Protein AF-A0A8C8ATW2-F1 (afdb_monomer)

Solvent-accessible surface area (backbone atoms only — not comparable to full-atom values): 4536 Å² total; per-residue (Å²): 128,93,69,99,44,70,66,60,57,50,50,53,52,33,43,68,73,39,48,69,95,74,73,90,59,96,64,82,49,76,69,32,53,56,39,38,56,54,38,53,57,51,51,52,57,50,52,53,53,51,51,53,50,52,54,52,49,52,54,52,49,55,52,50,52,54,57,56,63,67,68,76,72,84,125

InterPro domains:
  IPR004217 Tim10-like [PF02953] (9-56)
  IPR035427 Tim10-like domain superfamily [G3DSA:1.10.287.810] (4-75)
  IPR035427 Tim10-like domain superfamily [SSF144122] (8-59)

Organism: NCBI:txid257818

Mean predicted aligned error: 8.71 Å

Nearest PDB structures (foldseek):
  2bsk-assembly1_B  TM=9.555E-01  e=7.276E-07  Homo sapiens
  2bsk-assembly1_F  TM=9.544E-01  e=3.802E-06  Homo sapiens
  3dxr-assembly1_B  TM=9.268E-01  e=2.646E-03  Saccharomyces cerevisiae

Foldseek 3Di:
DPDDDPVVVLVVVLCPVQPDPDDPDPDQDPSSVVSSVVSSVVSVVVVVVVVVVVVVVVVVVVVVVVVVVVVPPDD

Structure (mmCIF, N/CA/C/O backbone):
data_AF-A0A8C8ATW2-F1
#
_entry.id   AF-A0A8C8ATW2-F1
#
loop_
_atom_site.group_PDB
_atom_site.id
_atom_site.type_symbol
_atom_site.label_atom_id
_atom_site.label_alt_id
_atom_site.label_comp_id
_atom_site.label_asym_id
_atom_site.label_entity_id
_atom_site.label_seq_id
_atom_site.pdbx_PDB_ins_code
_atom_site.Cartn_x
_atom_site.Cartn_y
_atom_site.Cartn_z
_atom_site.occupancy
_atom_site.B_iso_or_equiv
_atom_site.auth_seq_id
_atom_site.auth_comp_id
_atom_site.auth_asym_id
_atom_site.auth_atom_id
_atom_site.pdbx_PDB_model_num
ATOM 1 N N . CYS A 1 1 ? 12.787 10.649 6.499 1.00 46.47 1 CYS A N 1
ATOM 2 C CA . CYS A 1 1 ? 11.519 11.358 6.745 1.00 46.47 1 CYS A CA 1
ATOM 3 C C . CYS A 1 1 ? 11.356 11.561 8.245 1.00 46.47 1 CYS A C 1
ATOM 5 O O . CYS A 1 1 ? 11.098 10.574 8.930 1.00 46.47 1 CYS A O 1
ATOM 7 N N . PRO A 1 2 ? 11.563 12.771 8.781 1.00 51.88 2 PRO A N 1
ATOM 8 C CA . PRO A 1 2 ? 11.230 13.063 10.168 1.00 51.88 2 PRO A CA 1
ATOM 9 C C . PRO A 1 2 ? 9.710 13.269 10.256 1.00 51.88 2 PRO A C 1
ATOM 11 O O . PRO A 1 2 ? 9.171 14.159 9.609 1.00 51.88 2 PRO A O 1
ATOM 14 N N . GLY A 1 3 ? 9.012 12.408 10.997 1.00 55.66 3 GLY A N 1
ATOM 15 C CA . GLY A 1 3 ? 7.563 12.510 11.197 1.00 55.66 3 GLY A CA 1
ATOM 16 C C . GLY A 1 3 ? 6.768 11.422 10.476 1.00 55.66 3 GLY A C 1
ATOM 17 O O . GLY A 1 3 ? 6.722 11.343 9.252 1.00 55.66 3 GLY A O 1
ATOM 18 N N . LEU A 1 4 ? 6.152 10.577 11.295 1.00 57.41 4 LEU A N 1
ATOM 19 C CA . LEU A 1 4 ? 5.286 9.429 11.035 1.00 57.41 4 LEU A CA 1
ATOM 20 C C . LEU A 1 4 ? 4.160 9.686 10.008 1.00 57.41 4 LEU A C 1
ATOM 22 O O . LEU A 1 4 ? 2.986 9.752 10.347 1.00 57.41 4 LEU A O 1
ATOM 26 N N . THR A 1 5 ? 4.503 9.792 8.732 1.00 68.88 5 THR A N 1
ATOM 27 C CA . THR A 1 5 ? 3.543 9.838 7.627 1.00 68.88 5 THR A CA 1
ATOM 28 C C . THR A 1 5 ? 3.436 8.443 7.013 1.00 68.88 5 THR A C 1
ATOM 30 O O . THR A 1 5 ? 4.440 7.861 6.595 1.00 68.88 5 THR A O 1
ATOM 33 N N . VAL A 1 6 ? 2.215 7.892 6.955 1.00 70.88 6 VAL A N 1
ATOM 34 C CA . VAL A 1 6 ? 1.883 6.649 6.223 1.00 70.88 6 VAL A CA 1
ATOM 35 C C . VAL A 1 6 ? 2.532 6.607 4.822 1.00 70.88 6 VAL A C 1
ATOM 37 O O . VAL A 1 6 ? 3.104 5.563 4.491 1.00 70.88 6 VAL A O 1
ATOM 40 N N . PRO A 1 7 ? 2.587 7.726 4.059 1.00 76.19 7 PRO A N 1
ATOM 41 C CA . PRO A 1 7 ? 3.346 7.813 2.812 1.00 76.19 7 PRO A CA 1
ATOM 42 C C . PRO A 1 7 ? 4.796 7.322 2.897 1.00 76.19 7 PRO A C 1
ATOM 44 O O . PRO A 1 7 ? 5.206 6.508 2.079 1.00 76.19 7 PRO A O 1
ATOM 47 N N . CYS A 1 8 ? 5.584 7.739 3.895 1.00 82.31 8 CYS A N 1
ATOM 48 C CA . CYS A 1 8 ? 7.001 7.359 3.952 1.00 82.31 8 CYS A CA 1
ATOM 49 C C . CYS A 1 8 ? 7.206 5.877 4.297 1.00 82.31 8 CYS A C 1
ATOM 51 O O . CYS A 1 8 ? 8.162 5.267 3.811 1.00 82.31 8 CYS A O 1
ATOM 53 N N . ARG A 1 9 ? 6.316 5.279 5.104 1.00 86.88 9 ARG A N 1
ATOM 54 C CA . ARG A 1 9 ? 6.370 3.836 5.401 1.00 86.88 9 ARG A CA 1
ATOM 55 C C . ARG A 1 9 ? 6.023 3.005 4.169 1.00 86.88 9 ARG A C 1
ATOM 57 O O . ARG A 1 9 ? 6.719 2.034 3.881 1.00 86.88 9 ARG A O 1
ATOM 64 N N . MET A 1 10 ? 5.008 3.430 3.420 1.00 91.62 10 MET A N 1
ATOM 65 C CA . MET A 1 10 ? 4.641 2.829 2.140 1.00 91.62 10 MET A CA 1
ATOM 66 C C . MET A 1 10 ? 5.794 2.918 1.137 1.00 91.62 10 MET A C 1
ATOM 68 O O . MET A 1 10 ? 6.204 1.896 0.591 1.00 91.62 10 MET A O 1
ATOM 72 N N . THR A 1 11 ? 6.370 4.108 0.947 1.00 90.12 11 THR A N 1
ATOM 73 C CA . THR A 1 11 ? 7.471 4.317 -0.001 1.00 90.12 11 THR A CA 1
ATOM 74 C C . THR A 1 11 ? 8.683 3.459 0.348 1.00 90.12 11 THR A C 1
ATOM 76 O O . THR A 1 11 ? 9.219 2.795 -0.532 1.00 90.12 11 THR A O 1
ATOM 79 N N . GLN A 1 12 ? 9.085 3.378 1.623 1.00 91.50 12 GLN A N 1
ATOM 80 C CA . GLN A 1 12 ? 10.173 2.478 2.028 1.00 91.50 12 GLN A CA 1
ATOM 81 C C . GLN A 1 12 ? 9.840 1.003 1.794 1.00 91.50 12 GLN A C 1
ATOM 83 O O . GLN A 1 12 ? 10.704 0.249 1.348 1.00 91.50 12 GLN A O 1
ATOM 88 N N . ALA A 1 13 ? 8.612 0.577 2.098 1.00 93.38 13 ALA A N 1
ATOM 89 C CA . ALA A 1 13 ? 8.199 -0.807 1.910 1.00 93.38 13 ALA A CA 1
ATOM 90 C C . ALA A 1 13 ? 8.202 -1.196 0.427 1.00 93.38 13 ALA A C 1
ATOM 92 O O . ALA A 1 13 ? 8.744 -2.243 0.073 1.00 93.38 13 ALA A O 1
ATOM 93 N N . CYS A 1 14 ? 7.643 -0.350 -0.438 1.00 94.50 14 CYS A N 1
ATOM 94 C CA . CYS A 1 14 ? 7.584 -0.617 -1.869 1.00 94.50 14 CYS A CA 1
ATOM 95 C C . CYS A 1 14 ? 8.942 -0.489 -2.546 1.00 94.50 14 CYS A C 1
ATOM 97 O O . CYS A 1 14 ? 9.287 -1.356 -3.343 1.00 94.50 14 CYS A O 1
ATOM 99 N N . HIS A 1 15 ? 9.762 0.482 -2.148 1.00 91.69 15 HIS A N 1
ATOM 100 C CA . HIS A 1 15 ? 11.140 0.576 -2.618 1.00 91.69 15 HIS A CA 1
ATOM 101 C C . HIS A 1 15 ? 11.931 -0.691 -2.271 1.00 91.69 15 HIS A C 1
ATOM 103 O O . HIS A 1 15 ? 12.527 -1.301 -3.145 1.00 91.69 15 HIS A O 1
ATOM 109 N N . ARG A 1 16 ? 11.874 -1.171 -1.020 1.00 92.25 16 ARG A N 1
ATOM 110 C CA . ARG A 1 16 ? 12.564 -2.414 -0.622 1.00 92.25 16 ARG A CA 1
ATOM 111 C C . ARG A 1 16 ? 12.042 -3.672 -1.324 1.00 92.25 16 ARG A C 1
ATOM 113 O O . ARG A 1 16 ? 12.779 -4.646 -1.421 1.00 92.25 16 ARG A O 1
ATOM 120 N N . LYS A 1 17 ? 10.772 -3.693 -1.738 1.00 93.12 17 LYS A N 1
ATOM 121 C CA . LYS A 1 17 ? 10.152 -4.856 -2.397 1.00 93.12 17 LYS A CA 1
ATOM 122 C C . LYS A 1 17 ? 10.389 -4.890 -3.901 1.00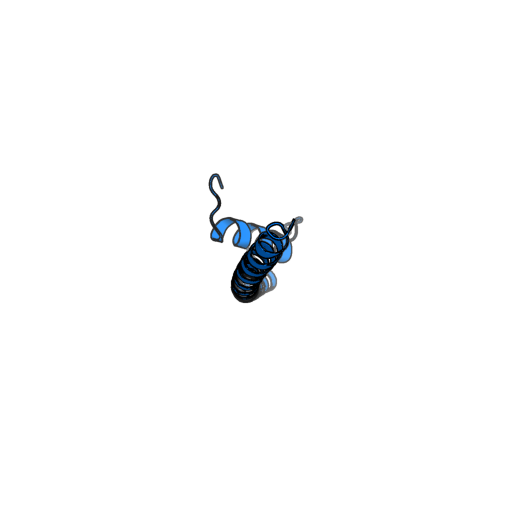 93.12 17 LYS A C 1
ATOM 124 O O . LYS A 1 17 ? 10.486 -5.978 -4.455 1.00 93.12 17 LYS A O 1
ATOM 129 N N . CYS A 1 18 ? 10.409 -3.726 -4.540 1.00 93.81 18 CYS A N 1
ATOM 130 C CA . CYS A 1 18 ? 10.374 -3.613 -5.994 1.00 93.81 18 CYS A CA 1
ATOM 131 C C . CYS A 1 18 ? 11.670 -3.093 -6.607 1.00 93.81 18 CYS A C 1
ATOM 133 O O . CYS A 1 18 ? 11.861 -3.299 -7.798 1.00 93.81 18 CYS A O 1
ATOM 135 N N . VAL A 1 19 ? 12.541 -2.454 -5.821 1.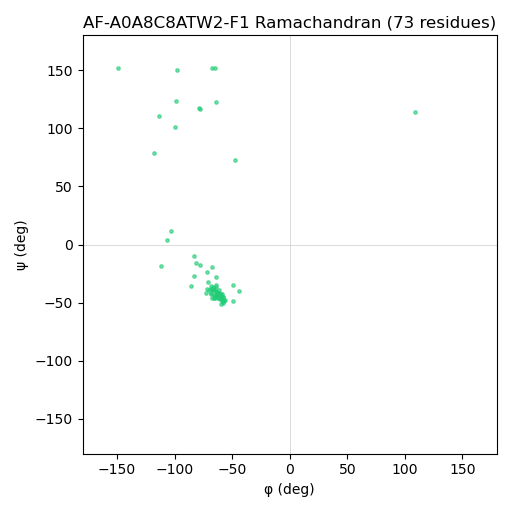00 90.38 19 VAL A N 1
ATOM 136 C CA . VAL A 1 19 ? 13.819 -1.914 -6.291 1.00 90.38 19 VAL A CA 1
ATOM 137 C C . VAL A 1 19 ? 14.956 -2.710 -5.634 1.00 90.38 19 VAL A C 1
ATOM 139 O O . VAL A 1 19 ? 15.136 -2.635 -4.412 1.00 90.38 19 VAL A O 1
ATOM 142 N N . PRO A 1 20 ? 15.699 -3.528 -6.398 1.00 86.00 20 PRO A N 1
ATOM 143 C CA . PRO A 1 20 ? 16.815 -4.295 -5.875 1.00 86.00 20 PRO A CA 1
ATOM 144 C C . PRO A 1 20 ? 17.972 -3.368 -5.461 1.00 86.00 20 PRO A C 1
ATOM 146 O O . PRO A 1 20 ? 18.164 -2.303 -6.042 1.00 86.00 20 PRO A O 1
ATOM 149 N N . PRO A 1 21 ? 18.799 -3.769 -4.478 1.00 83.44 21 PRO A N 1
ATOM 150 C CA . PRO A 1 21 ? 19.925 -2.955 -4.011 1.00 83.44 21 PRO A CA 1
ATOM 151 C C . PRO A 1 21 ? 21.040 -2.799 -5.060 1.00 83.44 21 PRO A C 1
ATOM 153 O O . PRO A 1 21 ? 21.860 -1.890 -4.951 1.00 83.44 21 PRO A O 1
ATOM 156 N N . HIS A 1 22 ? 21.078 -3.680 -6.065 1.00 81.44 22 HIS A N 1
ATOM 157 C CA . HIS A 1 22 ? 22.008 -3.606 -7.187 1.00 81.44 22 HIS A CA 1
ATOM 158 C C . HIS A 1 22 ? 21.324 -2.993 -8.407 1.00 81.44 22 HIS A C 1
ATOM 160 O O . HIS A 1 22 ? 20.607 -3.677 -9.138 1.00 81.44 22 HIS A O 1
ATOM 166 N N . TYR A 1 23 ? 21.597 -1.712 -8.630 1.00 79.31 23 TYR A N 1
ATOM 167 C CA . TYR A 1 23 ? 21.131 -0.967 -9.792 1.00 79.31 23 TYR A CA 1
ATOM 168 C C . TYR A 1 23 ? 22.002 -1.299 -11.005 1.00 79.31 23 TYR A C 1
ATOM 170 O O . TYR A 1 23 ? 23.208 -1.050 -10.994 1.00 79.31 23 TYR A O 1
ATOM 178 N N . LYS A 1 24 ? 21.402 -1.887 -12.045 1.00 74.62 24 LYS A N 1
ATOM 179 C CA . LYS A 1 24 ? 22.067 -2.097 -13.345 1.00 74.62 24 LYS A CA 1
ATOM 180 C C . LYS A 1 24 ? 22.002 -0.855 -14.236 1.00 74.62 24 LYS A C 1
ATOM 182 O O . LYS A 1 24 ? 22.869 -0.659 -15.078 1.00 74.62 24 LYS A O 1
ATOM 187 N N . GLU A 1 25 ? 20.981 -0.036 -14.033 1.00 76.38 25 GLU A N 1
ATOM 188 C CA . GLU A 1 25 ? 20.601 1.101 -14.863 1.00 76.38 25 GLU A CA 1
ATOM 189 C C . GLU A 1 25 ? 19.957 2.176 -13.968 1.00 76.38 25 GLU A C 1
ATOM 191 O O . GLU A 1 25 ? 19.458 1.867 -12.884 1.00 76.38 25 GLU A O 1
ATOM 196 N N . ALA A 1 26 ? 20.066 3.451 -14.362 1.00 77.25 26 ALA A N 1
ATOM 197 C CA . ALA A 1 26 ? 19.626 4.591 -13.545 1.00 77.25 26 ALA A CA 1
ATOM 198 C C . ALA A 1 26 ? 18.114 4.865 -13.641 1.00 77.25 26 ALA A C 1
ATOM 200 O O . ALA A 1 26 ? 17.565 5.594 -12.814 1.00 77.25 26 ALA A O 1
ATOM 201 N N . GLU A 1 27 ? 17.452 4.293 -14.646 1.00 83.12 27 GLU A N 1
ATOM 202 C CA . GLU A 1 27 ? 16.006 4.370 -14.835 1.00 83.12 27 GLU A CA 1
ATOM 203 C C . GLU A 1 27 ? 15.314 3.120 -14.298 1.00 83.12 27 GLU A C 1
ATOM 205 O O . GLU A 1 27 ? 15.865 2.021 -14.315 1.00 83.12 27 GLU A O 1
ATOM 210 N N . LEU A 1 28 ? 14.074 3.304 -13.841 1.00 81.12 28 LEU A N 1
ATOM 211 C CA . LEU A 1 28 ? 13.211 2.199 -13.445 1.00 81.12 28 LEU A CA 1
ATOM 212 C C . LEU A 1 28 ? 12.901 1.332 -14.665 1.00 81.12 28 LEU A C 1
ATOM 214 O O . LEU A 1 28 ? 12.308 1.796 -15.641 1.00 81.12 28 LEU A O 1
ATOM 218 N N . SER A 1 29 ? 13.231 0.049 -14.577 1.00 86.75 29 SER A N 1
ATOM 219 C CA . SER A 1 29 ? 12.825 -0.916 -15.586 1.00 86.75 29 SER A CA 1
ATOM 220 C C . SER A 1 29 ? 11.301 -1.061 -15.587 1.00 86.75 29 SER A C 1
ATOM 222 O O . SER A 1 29 ? 10.646 -0.965 -14.546 1.00 86.75 29 SER A O 1
ATOM 224 N N . LYS A 1 30 ? 10.712 -1.407 -16.740 1.00 87.12 30 LYS A N 1
ATOM 225 C CA . LYS A 1 30 ? 9.264 -1.666 -16.875 1.00 87.12 30 LYS A CA 1
ATOM 226 C C . LYS A 1 30 ? 8.737 -2.629 -15.799 1.00 87.12 30 LYS A C 1
ATOM 228 O O . LYS A 1 30 ? 7.604 -2.487 -15.344 1.00 87.12 30 LYS A O 1
ATOM 233 N N . GLY A 1 31 ? 9.546 -3.610 -15.386 1.00 89.62 31 GLY A N 1
ATOM 234 C CA . GLY A 1 31 ? 9.189 -4.547 -14.317 1.00 89.62 31 GLY A CA 1
ATOM 235 C C . GLY A 1 31 ? 9.102 -3.899 -12.931 1.00 89.62 31 GLY A C 1
ATOM 236 O O . GLY A 1 31 ? 8.201 -4.225 -12.159 1.00 89.62 31 GLY A O 1
ATOM 237 N N . GLU A 1 32 ? 9.992 -2.956 -12.633 1.00 90.81 32 GLU A N 1
ATOM 238 C CA . GLU A 1 32 ? 10.032 -2.239 -11.357 1.00 90.81 32 GLU A CA 1
ATOM 239 C C . GLU A 1 32 ? 8.869 -1.253 -11.259 1.00 90.81 32 GLU A C 1
ATOM 241 O O . GLU A 1 32 ? 8.187 -1.227 -10.235 1.00 90.81 32 GLU A O 1
ATOM 246 N N . SER A 1 33 ? 8.553 -0.536 -12.346 1.00 90.81 33 SER A N 1
ATOM 247 C CA . SER A 1 33 ? 7.380 0.348 -12.413 1.00 90.81 33 SER A CA 1
ATOM 248 C C . SER A 1 33 ? 6.082 -0.421 -12.146 1.00 90.81 33 SER A C 1
ATOM 250 O O . SER A 1 33 ? 5.327 -0.070 -11.243 1.00 90.81 33 SER A O 1
ATOM 252 N N . VAL A 1 34 ? 5.868 -1.549 -12.837 1.00 95.69 34 VAL A N 1
ATOM 253 C CA . VAL A 1 34 ? 4.676 -2.393 -12.629 1.00 95.69 34 VAL A CA 1
ATOM 254 C C . VAL A 1 34 ? 4.640 -2.995 -11.219 1.00 95.69 34 VAL A C 1
ATOM 256 O O . VAL A 1 34 ? 3.564 -3.174 -10.640 1.00 95.69 34 VAL A O 1
ATOM 259 N N . CYS A 1 35 ? 5.798 -3.334 -10.645 1.00 95.69 35 CYS A N 1
ATOM 260 C CA . CYS A 1 35 ? 5.868 -3.807 -9.266 1.00 95.69 35 CYS A CA 1
ATOM 261 C C . CYS A 1 35 ? 5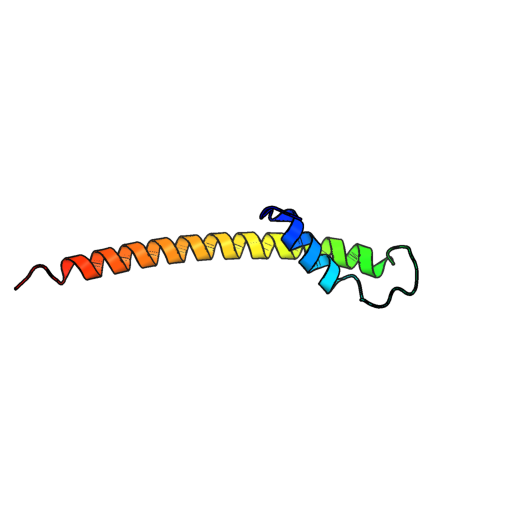.447 -2.714 -8.278 1.00 95.69 35 CYS A C 1
ATOM 263 O O . CYS A 1 35 ? 4.670 -3.004 -7.367 1.00 95.69 35 CYS A O 1
ATOM 265 N N . LEU A 1 36 ? 5.921 -1.476 -8.458 1.00 95.12 36 LEU A N 1
ATOM 266 C CA . LEU A 1 36 ? 5.592 -0.346 -7.588 1.00 95.12 36 LEU A CA 1
ATOM 267 C C . LEU A 1 36 ? 4.083 -0.077 -7.567 1.00 95.12 36 LEU A C 1
ATOM 269 O O . LEU A 1 36 ? 3.513 -0.007 -6.477 1.00 95.12 36 LEU A O 1
ATOM 273 N N . ASP A 1 37 ? 3.422 -0.054 -8.728 1.00 95.38 37 ASP A N 1
ATOM 274 C CA . ASP A 1 37 ? 1.964 0.131 -8.820 1.00 95.38 37 ASP A CA 1
ATOM 275 C C . ASP A 1 37 ? 1.201 -0.955 -8.045 1.00 95.38 37 ASP A C 1
ATOM 277 O O . ASP A 1 37 ? 0.330 -0.678 -7.212 1.00 95.38 37 ASP A O 1
ATOM 281 N N . ARG A 1 38 ? 1.580 -2.224 -8.253 1.00 96.81 38 ARG A N 1
ATOM 282 C CA . ARG A 1 38 ? 0.997 -3.369 -7.533 1.00 96.81 38 ARG A CA 1
ATOM 283 C C . ARG A 1 38 ? 1.285 -3.310 -6.036 1.00 96.81 38 ARG A C 1
ATOM 285 O O . ARG A 1 38 ? 0.452 -3.737 -5.235 1.00 96.81 38 ARG A O 1
ATOM 292 N N . CYS A 1 39 ? 2.466 -2.835 -5.650 1.00 96.75 39 CYS A N 1
ATOM 293 C CA . CYS A 1 39 ? 2.858 -2.729 -4.255 1.00 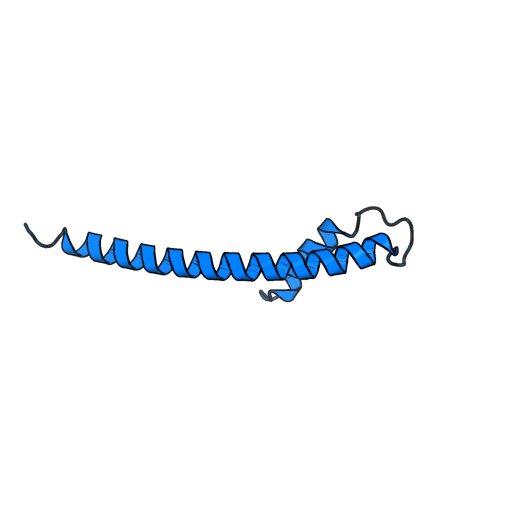96.75 39 CYS A CA 1
ATOM 294 C C . CYS A 1 39 ? 2.023 -1.684 -3.520 1.00 96.75 39 CYS A C 1
ATOM 296 O O . CYS A 1 39 ? 1.515 -1.984 -2.441 1.00 96.75 39 CYS A O 1
ATOM 298 N N . VAL A 1 40 ? 1.836 -0.501 -4.109 1.00 95.38 40 VAL A N 1
ATOM 299 C CA . VAL A 1 40 ? 1.026 0.573 -3.519 1.00 95.38 40 VAL A CA 1
ATOM 300 C C . VAL A 1 40 ? -0.417 0.111 -3.328 1.00 95.38 40 VAL A C 1
ATOM 302 O O . VAL A 1 40 ? -0.950 0.233 -2.225 1.00 95.38 40 VAL A O 1
ATOM 305 N N . ALA A 1 41 ? -1.015 -0.514 -4.348 1.00 95.94 41 ALA A N 1
ATOM 306 C CA . ALA A 1 41 ? -2.371 -1.053 -4.257 1.00 95.94 41 ALA A CA 1
ATOM 307 C C . ALA A 1 41 ? -2.519 -2.058 -3.098 1.00 95.94 41 ALA A C 1
ATOM 309 O O . ALA A 1 41 ? -3.416 -1.931 -2.264 1.00 95.94 41 ALA A O 1
ATOM 310 N N . LYS A 1 42 ? -1.585 -3.014 -2.984 1.00 95.88 42 LYS A N 1
ATOM 311 C CA . LYS A 1 42 ? -1.585 -3.999 -1.889 1.00 95.88 42 LYS A CA 1
ATOM 312 C C . LYS A 1 42 ? -1.330 -3.371 -0.523 1.00 95.88 42 LYS A C 1
ATOM 314 O O . LYS A 1 42 ? -1.904 -3.815 0.468 1.00 95.88 42 LYS A O 1
ATOM 319 N N . TYR A 1 43 ? -0.446 -2.378 -0.445 1.00 95.44 43 TYR A N 1
ATOM 320 C CA . TYR A 1 43 ? -0.120 -1.721 0.815 1.00 95.44 43 TYR A CA 1
ATOM 321 C C . TYR A 1 43 ? -1.355 -1.039 1.403 1.00 95.44 43 TYR A C 1
ATOM 323 O O . TYR A 1 43 ? -1.619 -1.202 2.590 1.00 95.44 43 TYR A O 1
ATOM 331 N N . LEU A 1 44 ? -2.132 -0.333 0.577 1.00 93.75 44 LEU A N 1
ATOM 332 C CA . LEU A 1 44 ? -3.357 0.339 1.012 1.00 93.75 44 LEU A CA 1
ATOM 333 C C . LEU A 1 44 ? -4.429 -0.662 1.461 1.00 93.75 44 LEU A C 1
ATOM 335 O O . LEU A 1 44 ? -4.972 -0.512 2.553 1.00 93.75 44 LEU A O 1
ATOM 339 N N . GLU A 1 45 ? -4.657 -1.731 0.694 1.00 94.62 45 GLU A N 1
ATOM 340 C CA . GLU A 1 45 ? -5.614 -2.789 1.055 1.00 94.62 45 GLU A CA 1
ATOM 341 C C . GLU A 1 45 ? -5.278 -3.427 2.415 1.00 94.62 45 GLU A C 1
ATOM 343 O O . GLU A 1 45 ? -6.145 -3.614 3.273 1.00 94.62 45 GLU A O 1
ATOM 348 N N . VAL A 1 46 ? -3.999 -3.743 2.642 1.00 94.00 46 VAL A N 1
ATOM 349 C CA . VAL A 1 46 ? -3.541 -4.293 3.923 1.00 94.00 46 VAL A CA 1
ATOM 350 C C . VAL A 1 46 ? -3.648 -3.245 5.025 1.00 94.00 46 VAL A C 1
ATOM 352 O O . VAL A 1 46 ? -4.113 -3.569 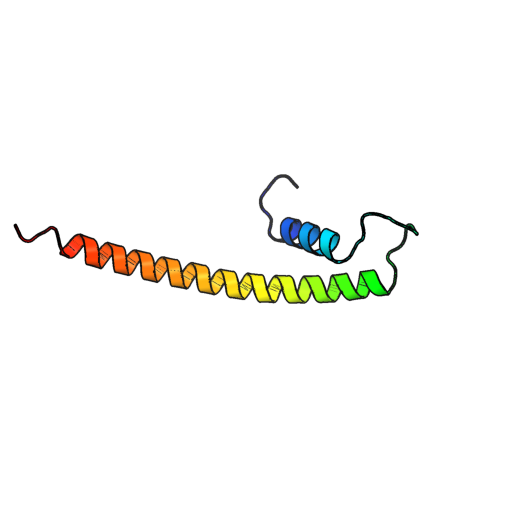6.114 1.00 94.00 46 VAL A O 1
ATOM 355 N N . HIS A 1 47 ? -3.264 -1.997 4.762 1.00 92.56 47 HIS A N 1
ATOM 356 C CA . HIS A 1 47 ? -3.324 -0.919 5.745 1.00 92.56 47 HIS A CA 1
ATOM 357 C C . HIS A 1 47 ? -4.754 -0.693 6.259 1.00 92.56 47 HIS A C 1
ATOM 359 O O . HIS A 1 47 ? -4.959 -0.577 7.466 1.00 92.56 47 HIS A O 1
ATOM 365 N N . GLU A 1 48 ? -5.755 -0.711 5.377 1.00 94.06 48 GLU A N 1
ATOM 366 C CA . GLU A 1 48 ? -7.165 -0.606 5.768 1.00 94.06 48 GLU A 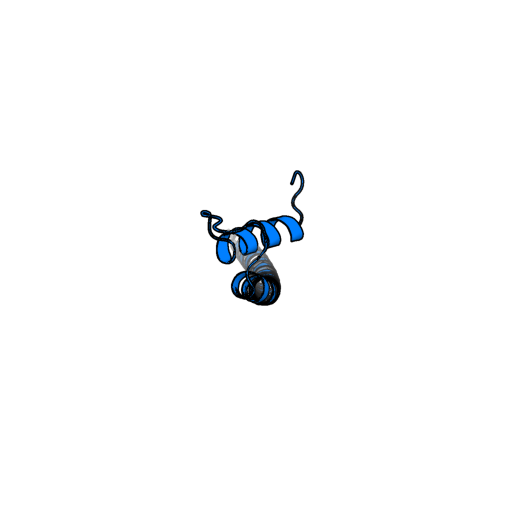CA 1
ATOM 367 C C . GLU A 1 48 ? -7.633 -1.793 6.617 1.00 94.06 48 GLU A C 1
ATOM 369 O O . GLU A 1 48 ? -8.297 -1.605 7.639 1.00 94.06 48 GLU A O 1
ATOM 374 N N . ARG A 1 49 ? -7.275 -3.024 6.228 1.00 95.19 49 ARG A N 1
ATOM 375 C CA . ARG A 1 49 ? -7.627 -4.230 6.996 1.00 95.19 49 ARG A CA 1
ATOM 376 C C . ARG A 1 49 ? -7.005 -4.222 8.388 1.00 95.19 49 ARG A C 1
ATOM 378 O O . ARG A 1 49 ? -7.685 -4.540 9.361 1.00 95.19 49 ARG A O 1
ATOM 385 N N . MET A 1 50 ? -5.737 -3.827 8.484 1.00 93.31 50 MET A N 1
ATOM 386 C CA . MET A 1 50 ? -5.034 -3.702 9.761 1.00 93.31 50 MET A CA 1
ATOM 387 C C . MET A 1 50 ? -5.671 -2.622 10.636 1.00 93.31 50 MET A C 1
ATOM 389 O O . MET A 1 50 ? -5.871 -2.856 11.824 1.00 93.31 50 MET A O 1
ATOM 393 N N . GLY A 1 51 ? -6.061 -1.484 10.049 1.00 92.19 51 GLY A N 1
ATOM 394 C CA . GLY A 1 51 ? -6.786 -0.427 10.756 1.00 92.19 51 GLY A CA 1
ATOM 395 C C . GLY A 1 51 ? -8.091 -0.927 11.377 1.00 92.19 51 GLY A C 1
ATOM 396 O O . GLY A 1 51 ? -8.311 -0.738 12.569 1.00 92.19 51 GLY A O 1
ATOM 397 N N . LYS A 1 52 ? -8.915 -1.652 10.606 1.00 93.75 52 LYS A N 1
ATOM 398 C CA . LYS A 1 52 ? -10.171 -2.240 11.107 1.00 93.75 52 LYS A CA 1
ATOM 399 C C . LYS A 1 52 ? -9.935 -3.233 12.244 1.00 93.75 52 LYS A C 1
ATOM 401 O O . LYS A 1 52 ? -10.631 -3.175 13.254 1.00 93.75 52 LYS A O 1
ATOM 406 N N . LYS A 1 53 ? -8.946 -4.122 12.097 1.00 94.31 53 LYS A N 1
ATOM 407 C CA . LYS A 1 53 ? -8.647 -5.128 13.123 1.00 94.31 53 LYS A CA 1
ATOM 408 C C . LYS A 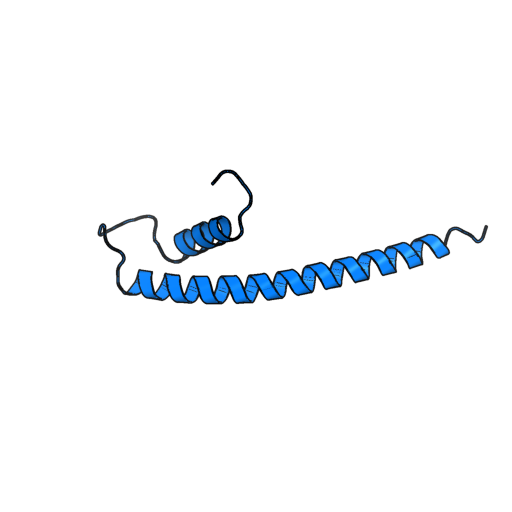1 53 ? -8.128 -4.492 14.407 1.00 94.31 53 LYS A C 1
ATOM 410 O O . LYS A 1 53 ? -8.503 -4.934 15.485 1.00 94.31 53 LYS A O 1
ATOM 415 N N . LEU A 1 54 ? -7.304 -3.449 14.300 1.00 93.50 54 LEU A N 1
ATOM 416 C CA . LEU A 1 54 ? -6.804 -2.731 15.468 1.00 93.50 54 LEU A CA 1
ATOM 417 C C . LEU A 1 54 ? -7.954 -2.105 16.264 1.00 93.50 54 LEU A C 1
ATOM 419 O O . LEU A 1 54 ? -8.010 -2.284 17.474 1.00 93.50 54 LEU A O 1
ATOM 423 N N . THR A 1 55 ? -8.902 -1.448 15.588 1.00 93.25 55 THR A N 1
ATOM 424 C CA . THR A 1 55 ? -10.094 -0.887 16.241 1.00 93.25 55 THR A CA 1
ATOM 425 C C . THR A 1 55 ? -10.957 -1.967 16.894 1.00 93.25 55 THR A C 1
ATOM 427 O O . THR A 1 55 ? -11.385 -1.793 18.030 1.00 93.25 55 THR A O 1
ATOM 430 N N . GLU A 1 56 ? -11.192 -3.091 16.211 1.00 94.50 56 GLU A N 1
ATOM 431 C CA . GLU A 1 56 ? -11.950 -4.219 16.769 1.00 94.50 56 GLU A CA 1
ATOM 432 C C . GLU A 1 56 ? -11.306 -4.751 18.058 1.00 94.50 56 GLU A C 1
ATOM 434 O O . GLU A 1 56 ? -11.994 -4.943 19.058 1.00 94.50 56 GLU A O 1
ATOM 439 N N . LEU A 1 57 ? -9.981 -4.930 18.053 1.00 92.62 57 LEU A N 1
ATOM 440 C CA . LEU A 1 57 ? -9.232 -5.392 19.221 1.00 92.62 57 LEU A CA 1
ATOM 441 C C . LEU A 1 57 ? -9.291 -4.386 20.376 1.00 92.62 57 LEU A C 1
ATOM 443 O O . LEU A 1 57 ? -9.443 -4.800 21.518 1.00 92.62 57 LEU A O 1
ATOM 447 N N . SER A 1 58 ? -9.219 -3.080 20.101 1.00 92.94 58 SER A N 1
ATOM 448 C CA . SER A 1 58 ? -9.350 -2.054 21.145 1.00 92.94 58 SER A CA 1
ATOM 449 C C . SER A 1 58 ? -10.715 -2.103 21.835 1.00 92.94 58 SER A C 1
ATOM 451 O O . SER A 1 58 ? -10.779 -2.019 23.056 1.00 92.94 58 SER A O 1
ATOM 453 N N . LEU A 1 59 ? -11.799 -2.299 21.079 1.00 91.81 59 LEU A N 1
ATOM 454 C CA . LEU A 1 59 ? -13.144 -2.433 21.650 1.00 91.81 59 LEU A CA 1
ATOM 455 C C . LEU A 1 59 ? -13.284 -3.712 22.489 1.00 91.81 59 LEU A C 1
ATOM 457 O O . LEU A 1 59 ? -13.904 -3.690 23.552 1.00 91.81 59 LEU A O 1
ATOM 461 N N . GLN A 1 60 ? -12.689 -4.818 22.030 1.00 92.12 60 GLN A N 1
ATOM 462 C CA . GLN A 1 60 ? -12.656 -6.071 22.788 1.00 92.12 60 GLN A CA 1
ATOM 463 C C . GLN A 1 60 ? -11.889 -5.926 24.107 1.00 92.12 60 GLN A C 1
ATOM 465 O O . GLN A 1 60 ? -12.337 -6.454 25.125 1.00 92.12 60 GLN A O 1
ATOM 470 N N . ASP A 1 61 ? -10.768 -5.202 24.100 1.00 91.12 61 ASP A N 1
ATOM 471 C CA . ASP A 1 61 ? -9.956 -4.950 25.293 1.00 91.12 61 ASP A CA 1
ATOM 472 C C . ASP A 1 61 ? -10.710 -4.086 26.317 1.00 91.12 61 ASP A C 1
ATOM 474 O O . ASP A 1 61 ? -10.775 -4.442 27.494 1.00 91.12 61 ASP A O 1
ATOM 478 N N . GLU A 1 62 ? -11.393 -3.021 25.873 1.00 89.50 62 GLU A N 1
ATOM 479 C CA . GLU A 1 62 ? -12.231 -2.193 26.754 1.00 89.50 62 GLU A CA 1
ATOM 480 C C . GLU A 1 62 ? -13.383 -2.985 27.391 1.00 89.50 62 GLU A C 1
ATOM 482 O O . GLU A 1 62 ? -13.706 -2.796 28.569 1.00 89.50 62 GLU A O 1
ATOM 487 N N . GLU A 1 63 ? -14.011 -3.892 26.638 1.00 89.50 63 GLU A N 1
ATOM 488 C CA . GLU A 1 63 ? -15.080 -4.734 27.171 1.00 89.50 63 GLU A CA 1
ATOM 489 C C . GLU A 1 63 ? -14.552 -5.772 28.169 1.00 89.50 63 GLU A C 1
ATOM 491 O O . GLU A 1 63 ? -15.169 -5.995 29.216 1.00 89.50 63 GLU A O 1
ATOM 496 N N . LEU A 1 64 ? -13.387 -6.364 27.896 1.00 89.38 64 LEU A N 1
ATOM 497 C CA . LEU A 1 64 ? -12.717 -7.267 28.826 1.00 89.38 64 LEU A CA 1
ATOM 498 C C . LEU A 1 64 ? -12.335 -6.541 30.125 1.00 89.38 64 LEU A C 1
ATOM 500 O O . LEU A 1 64 ? -12.642 -7.038 31.209 1.00 89.38 64 LEU A O 1
ATOM 504 N N . LEU A 1 65 ? -11.755 -5.341 30.033 1.00 87.19 65 LEU A N 1
ATOM 505 C CA . LEU A 1 65 ? -11.401 -4.501 31.182 1.00 87.19 65 LEU A CA 1
ATOM 506 C C . LEU A 1 65 ? -12.628 -4.141 32.036 1.00 87.19 65 LEU A C 1
ATOM 508 O O . LEU A 1 65 ? -12.571 -4.240 33.265 1.00 87.19 65 LEU A O 1
ATOM 512 N N . LYS A 1 66 ? -13.765 -3.794 31.415 1.00 86.88 66 LYS A N 1
ATOM 513 C CA . LYS A 1 66 ? -15.031 -3.545 32.134 1.00 86.88 66 LYS A CA 1
ATOM 514 C C . LYS A 1 66 ? -15.543 -4.784 32.864 1.00 86.88 66 LYS A C 1
ATOM 516 O O . LYS A 1 66 ? -15.996 -4.675 34.003 1.00 86.88 66 LYS A O 1
ATOM 521 N N . ARG A 1 67 ? -15.455 -5.961 32.236 1.00 83.88 67 ARG A N 1
ATOM 522 C CA . ARG A 1 67 ? -15.844 -7.236 32.861 1.00 83.88 67 ARG A CA 1
ATOM 523 C C . ARG A 1 67 ? -14.922 -7.595 34.030 1.00 83.88 67 ARG A C 1
ATOM 525 O O . ARG A 1 67 ? -15.406 -8.090 35.043 1.00 83.88 67 ARG A O 1
ATOM 532 N N . MET A 1 68 ? -13.625 -7.295 33.935 1.00 80.19 68 MET A N 1
ATOM 533 C CA . MET A 1 68 ? -12.673 -7.524 35.029 1.00 80.19 68 MET A CA 1
ATOM 534 C C . MET A 1 68 ? -12.917 -6.597 36.234 1.00 80.19 68 MET A C 1
ATOM 536 O O . MET A 1 68 ? -12.794 -7.051 37.368 1.00 80.19 68 MET A O 1
ATOM 540 N N . GLN A 1 69 ? -13.333 -5.340 36.030 1.00 71.56 69 GLN A N 1
ATOM 541 C CA . GLN A 1 69 ? -13.618 -4.394 37.128 1.00 71.56 69 GLN A CA 1
ATOM 542 C C . GLN A 1 69 ? -14.900 -4.714 37.918 1.00 71.56 69 GLN A C 1
ATOM 544 O O . GLN A 1 69 ? -15.013 -4.344 39.084 1.00 71.56 69 GLN A O 1
ATOM 549 N N . GLN A 1 70 ? -15.857 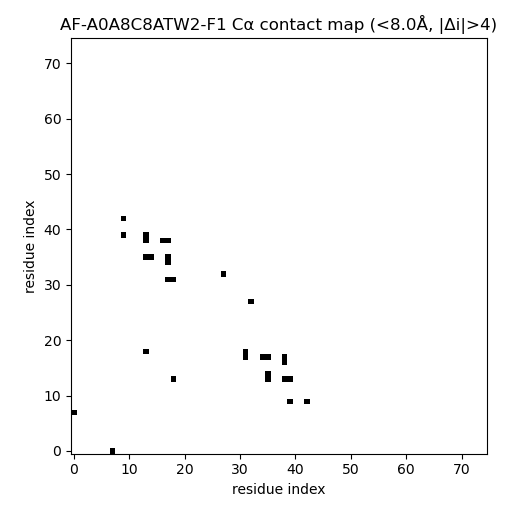-5.430 37.324 1.00 63.66 70 GLN A N 1
ATOM 550 C CA . GLN A 1 70 ? -17.086 -5.848 38.015 1.00 63.66 70 GLN A CA 1
ATOM 551 C C . GLN A 1 70 ? -16.863 -7.055 38.946 1.00 63.66 70 GLN A C 1
ATOM 553 O O . GLN A 1 70 ? -17.662 -7.283 39.850 1.00 63.66 70 GLN A O 1
ATOM 558 N N . GLY A 1 71 ? -15.760 -7.795 38.774 1.00 58.62 71 GLY A N 1
ATOM 559 C CA . GLY A 1 71 ? -15.418 -8.966 39.589 1.00 58.62 71 GLY A CA 1
ATOM 560 C C . GLY A 1 71 ? -14.713 -8.668 40.919 1.00 58.62 71 GLY A C 1
ATOM 561 O O . GLY A 1 71 ? -14.574 -9.574 41.734 1.00 58.62 71 GLY A O 1
ATOM 562 N N . THR A 1 72 ? -14.275 -7.430 41.173 1.00 58.56 72 THR A N 1
ATOM 563 C CA . THR A 1 72 ? -13.538 -7.052 42.401 1.00 58.56 72 THR A CA 1
ATOM 564 C C . THR A 1 72 ? -14.382 -6.300 43.442 1.00 58.56 72 THR A C 1
ATOM 566 O O . THR A 1 72 ? -13.827 -5.756 44.390 1.00 58.56 72 THR A O 1
ATOM 569 N N . GLY A 1 73 ? -15.712 -6.251 43.279 1.00 52.56 73 GLY A N 1
ATOM 570 C CA . GLY A 1 73 ? -16.640 -5.526 44.165 1.00 52.56 73 GLY A CA 1
ATOM 571 C C . GLY A 1 73 ? -17.505 -6.388 45.094 1.00 52.56 73 GLY A C 1
ATOM 572 O O . GLY A 1 73 ? -18.360 -5.845 45.787 1.00 52.56 73 GLY A O 1
ATOM 573 N N . THR A 1 74 ? -17.322 -7.710 45.113 1.00 54.16 74 THR A N 1
ATOM 574 C CA . THR A 1 74 ? -18.007 -8.613 46.053 1.00 54.16 74 THR A CA 1
ATOM 575 C C . THR A 1 74 ? -16.985 -9.307 46.947 1.00 54.16 74 THR A C 1
ATOM 577 O O . THR A 1 74 ? -16.618 -10.458 46.707 1.00 54.16 74 THR A O 1
ATOM 580 N N . ALA A 1 75 ? -16.506 -8.582 47.952 1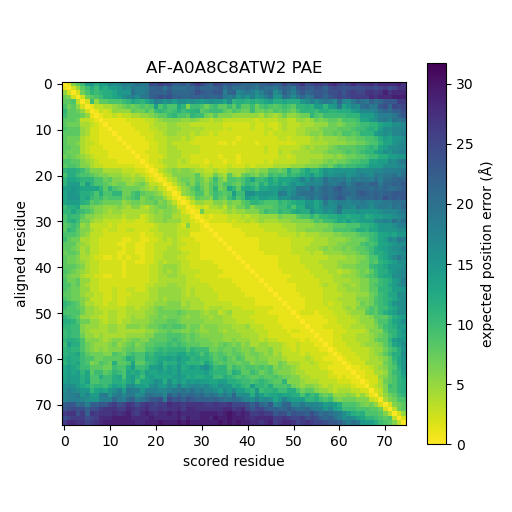.00 47.25 75 ALA A N 1
ATOM 581 C CA . ALA A 1 75 ? -15.923 -9.124 49.173 1.00 47.25 75 ALA A CA 1
ATOM 582 C C . ALA A 1 75 ? -16.426 -8.278 50.344 1.00 47.25 75 ALA A C 1
ATOM 584 O O . ALA A 1 75 ? -16.421 -7.034 50.195 1.00 47.25 75 ALA A O 1
#

Sequence (75 aa):
CPGLTVPCRMTQACHRKCVPPHYKEAELSKGESVCLDRCVAKYLEVHERMGKKLTELSLQDEELLKRMQQGTGTA

pLDDT: mean 84.5, std 13.5, range [46.47, 96.81]

Secondary structure (DSSP, 8-state):
--S--HHHHHHHHHHHHHS-SS-SSSSPPHHHHHHHHHHHHHHHHHHHHHHHHHHHHHHHHHHHHHHHHHTTS--

Radius of gyration: 21.22 Å; Cα contacts (8 Å, |Δi|>4): 15; chains: 1; bounding box: 40×22×66 Å